Protein 4ZJ9 (pdb70)

Radius of gyration: 15.53 Å; Cα contacts (8 Å, |Δi|>4): 158; chains: 1; bounding box: 28×23×50 Å

Sequence (93 aa):
ATPAYDLQKRDANNYLLTVSVPGWKEEELEIETVGGNLNITGKHTEETVEDQTHWIYRGIRKADFQLSFSLPEHAKVNNAKLEQGLLLVEIYQ

Secondary structure (DSSP, 8-state):
-PPPEEEEEEETTEEEEEEE-TT--GGGEEEEEETTEEEEEE---S-----TTS-S--------EEEEEEPPTT-EEEEEEEETTEEEEEEE-

CATH classification: 2.60.40.790

InterPro domains:
  IPR002068 Alpha crystallin/Hsp20 domain [PF00011] (47-144)
  IPR002068 Alpha crystallin/Hsp20 domain [PS01031] (34-147)
  IPR008978 HSP20-like chaperone [G3DSA:2.60.40.790] (39-146)
  IPR008978 HSP20-like chaperone [SSF49764] (16-144)
  IPR037913 Small heat shock protein IbpA/IbpB, ACD domain [cd06470] (41-131)

Structure (mmCIF, N/CA/C/O backbone):
data_4ZJ9
#
_entry.id   4ZJ9
#
_cell.length_a   53.090
_cell.length_b   53.090
_cell.length_c   81.840
_cell.angle_alpha   90.00
_cell.angle_beta   90.00
_cell.angle_gamma   90.00
#
_symmetry.space_group_name_H-M   'P 41 21 2'
#
loop_
_entity.id
_entity.type
_entity.pdbx_description
1 polymer 'Aggregation suppressing protein'
2 non-polymer (4S)-2-METHYL-2,4-PENTANEDIOL
3 water water
#
loop_
_atom_site.group_PDB
_atom_site.id
_atom_site.type_symbol
_atom_site.label_atom_id
_atom_site.label_alt_id
_atom_site.label_comp_id
_atom_site.label_asym_id
_atom_site.label_entity_id
_atom_site.label_seq_id
_atom_site.pdbx_PDB_ins_code
_atom_site.Cartn_x
_atom_site.Cartn_y
_atom_site.Cartn_z
_atom_site.occupancy
_atom_site.B_iso_or_equiv
_atom_site.auth_seq_id
_atom_site.auth_comp_id
_atom_site.auth_asym_id
_atom_site.auth_atom_id
_atom_site.pdbx_PDB_model_num
ATOM 1 N N . ALA A 1 43 ? -9.444 55.036 86.886 1.00 98.52 40 ALA A N 1
ATOM 2 C CA . ALA A 1 43 ? -8.020 54.714 86.503 1.00 96.90 40 ALA A CA 1
ATOM 3 C C . ALA A 1 43 ? -7.044 55.568 87.320 1.00 82.45 40 ALA A C 1
ATOM 4 O O . ALA A 1 43 ? -6.885 56.778 87.084 1.00 89.60 40 ALA A O 1
ATOM 6 N N . THR A 1 44 ? -6.416 54.928 88.309 1.00 65.70 41 THR A N 1
ATOM 7 C CA . THR A 1 44 ? -5.427 55.594 89.166 1.00 51.99 41 THR A CA 1
ATOM 8 C C . THR A 1 44 ? -4.005 55.239 88.708 1.00 50.02 41 THR A C 1
ATOM 9 O O . THR A 1 44 ? -3.747 54.126 88.210 1.00 43.89 41 THR A O 1
ATOM 13 N N . PRO A 1 45 ? -3.071 56.171 88.866 1.00 49.68 42 PRO A N 1
ATOM 14 C CA . PRO A 1 45 ? -1.745 55.865 88.379 1.00 44.17 42 PRO A CA 1
ATOM 15 C C . PRO A 1 45 ? -1.123 54.698 89.040 1.00 42.85 42 PRO A C 1
ATOM 16 O O . PRO A 1 45 ? -1.231 54.504 90.275 1.00 41.81 42 PRO A O 1
ATOM 20 N N . ALA A 1 46 ? -0.410 53.906 88.247 1.00 37.01 43 ALA A N 1
ATOM 21 C CA . ALA A 1 46 ? 0.407 52.858 88.791 1.00 35.64 43 ALA A CA 1
ATOM 22 C C . ALA A 1 46 ? 1.457 53.452 89.720 1.00 31.47 43 ALA A C 1
ATOM 23 O O . ALA A 1 46 ? 1.909 54.569 89.511 1.00 40.80 43 ALA A O 1
ATOM 25 N N . TYR A 1 47 ? 1.852 52.735 90.730 1.00 34.81 44 TYR A N 1
ATOM 26 C CA . TYR A 1 47 ? 2.932 53.161 91.566 1.00 36.17 44 TYR A CA 1
ATOM 27 C C . TYR A 1 47 ? 3.760 51.960 92.060 1.00 35.74 44 TYR A C 1
ATOM 28 O O . TYR A 1 47 ? 3.345 50.775 92.000 1.00 36.81 44 TYR A O 1
ATOM 37 N N . ASP A 1 48 ? 4.935 52.284 92.562 1.00 32.18 45 ASP A N 1
ATOM 38 C CA . ASP A 1 48 ? 5.806 51.338 93.184 1.00 32.84 45 ASP A CA 1
ATOM 39 C C . ASP A 1 48 ? 6.059 51.913 94.555 1.00 34.61 45 ASP A C 1
ATOM 40 O O . ASP A 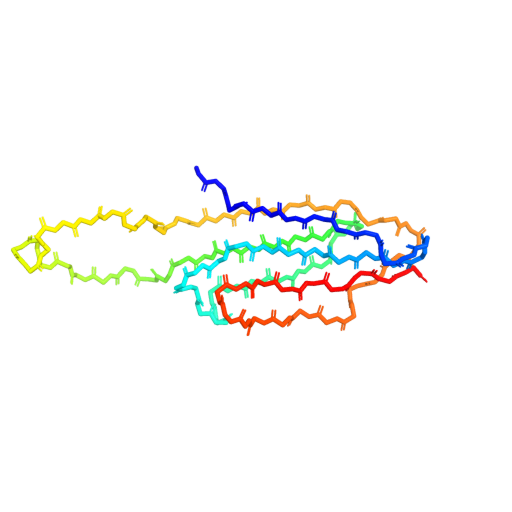1 48 ? 6.093 53.139 94.748 1.00 35.52 45 ASP A O 1
ATOM 45 N N . LEU A 1 49 ? 6.338 51.018 95.500 1.00 36.52 46 LEU A N 1
ATOM 46 C CA . LEU A 1 49 ? 6.744 51.435 96.835 1.00 36.99 46 LEU A CA 1
ATOM 47 C C . LEU A 1 49 ? 7.904 50.612 97.233 1.00 36.32 46 LEU A C 1
ATOM 48 O O . LEU A 1 49 ? 7.836 49.358 97.224 1.00 39.74 46 LEU A O 1
ATOM 53 N N . GLN A 1 50 ? 9.001 51.276 97.511 1.00 34.90 47 GLN A N 1
ATOM 54 C CA . GLN A 1 50 ? 10.166 50.570 97.947 1.00 36.55 47 GLN A CA 1
ATOM 55 C C . GLN A 1 50 ? 10.600 51.001 99.320 1.00 40.16 47 GLN A C 1
ATOM 56 O O . GLN A 1 50 ? 10.295 52.093 99.767 1.00 40.35 47 GLN A O 1
ATOM 62 N N . LYS A 1 51 ? 11.323 50.105 99.979 1.00 41.83 48 LYS A N 1
ATOM 63 C CA . LYS A 1 51 ? 11.928 50.297 101.304 1.00 47.27 48 LYS A CA 1
ATOM 64 C C . LYS A 1 51 ? 13.488 50.323 101.061 1.00 58.71 48 LYS A C 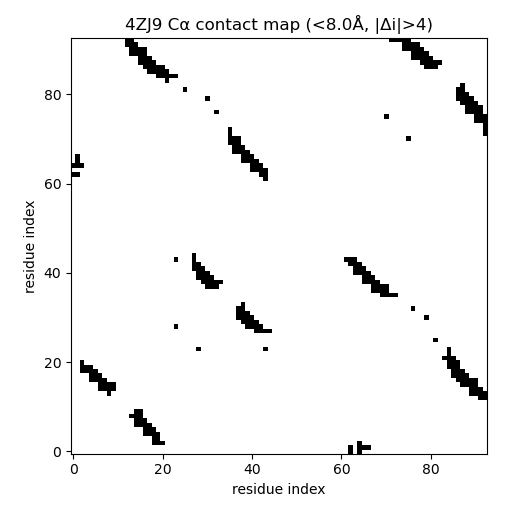1
ATOM 65 O O . LYS A 1 51 ? 14.071 49.283 100.742 1.00 68.67 48 LYS A O 1
ATOM 71 N N . ARG A 1 52 ? 14.129 51.499 101.133 1.00 77.77 49 ARG A N 1
ATOM 72 C CA . ARG A 1 52 ? 15.589 51.610 100.904 1.00 103.66 49 ARG A CA 1
ATOM 73 C C . ARG A 1 52 ? 16.340 51.018 102.092 1.00 97.50 49 ARG A C 1
ATOM 74 O O . ARG A 1 52 ? 17.433 50.488 101.946 1.00 117.85 49 ARG A O 1
ATOM 77 N N . ASP A 1 53 ? 15.730 51.162 103.268 1.00 110.29 50 ASP A N 1
ATOM 78 C CA . ASP A 1 53 ? 16.076 50.439 104.496 1.00 110.33 50 ASP A CA 1
ATOM 79 C C . ASP A 1 53 ? 14.907 50.657 105.472 1.00 103.73 50 ASP A C 1
ATOM 80 O O . ASP A 1 53 ? 13.856 51.120 105.047 1.00 113.49 50 ASP A O 1
ATOM 85 N N . ALA A 1 54 ? 15.057 50.333 106.755 1.00 111.02 51 ALA A N 1
ATOM 86 C CA . ALA A 1 54 ? 13.892 50.280 107.661 1.00 102.69 51 ALA A CA 1
ATOM 87 C C . ALA A 1 54 ? 13.280 51.634 108.018 1.00 93.22 51 ALA A C 1
ATOM 88 O O . ALA A 1 54 ? 12.097 51.707 108.329 1.00 92.78 51 ALA A O 1
ATOM 90 N N . ASN A 1 55 ? 14.086 52.694 107.962 1.00 95.58 52 ASN A N 1
ATOM 91 C CA . ASN A 1 55 ? 13.629 54.064 108.257 1.00 95.16 52 ASN A CA 1
ATOM 92 C C . ASN A 1 55 ? 13.395 54.950 106.992 1.00 99.63 52 ASN A C 1
ATOM 93 O O . ASN A 1 55 ? 13.211 56.162 107.108 1.00 81.51 52 ASN A O 1
ATOM 95 N N . ASN A 1 56 ? 13.405 54.340 105.801 1.00 99.13 53 ASN A N 1
ATOM 96 C CA . ASN A 1 56 ? 13.243 55.050 104.511 1.00 91.57 53 ASN A CA 1
ATOM 97 C C . ASN A 1 56 ? 12.271 54.326 103.542 1.00 75.19 53 ASN A C 1
ATOM 98 O O . ASN A 1 56 ? 12.230 53.104 103.467 1.00 75.30 53 ASN A O 1
ATOM 103 N N . TYR A 1 57 ? 11.506 55.108 102.799 1.00 59.92 54 TYR A N 1
ATOM 104 C CA . TYR A 1 57 ? 10.684 54.576 101.745 1.00 52.19 54 TYR A CA 1
ATOM 105 C C . TYR A 1 57 ? 10.858 55.441 100.488 1.00 45.43 54 TYR A C 1
ATOM 106 O O . TYR A 1 57 ? 11.199 56.573 100.565 1.00 42.10 54 TYR A O 1
ATOM 115 N N . LEU A 1 58 ? 10.646 54.847 99.326 1.00 39.53 55 LEU A N 1
ATOM 116 C CA . LEU A 1 58 ? 10.597 55.568 98.055 1.00 38.21 55 LEU A CA 1
ATOM 117 C C . LEU A 1 58 ? 9.314 55.211 97.374 1.00 33.70 55 LEU A C 1
ATOM 118 O O . LEU A 1 58 ? 9.060 54.055 97.081 1.00 30.86 55 LEU A O 1
ATOM 123 N N . LEU A 1 59 ? 8.498 56.226 97.146 1.00 32.18 56 LEU A N 1
ATOM 124 C CA . LEU A 1 59 ? 7.264 56.073 96.417 1.00 32.52 56 LEU A CA 1
ATOM 125 C C . LEU A 1 59 ? 7.510 56.570 95.006 1.00 29.68 56 LEU A C 1
ATOM 126 O O . LEU A 1 59 ? 8.024 57.687 94.784 1.00 31.00 56 LEU A O 1
ATOM 131 N N . THR A 1 60 ? 7.161 55.748 94.040 1.00 31.97 57 THR A N 1
ATOM 132 C CA . THR A 1 60 ? 7.244 56.157 92.639 1.00 28.01 57 THR A CA 1
ATOM 133 C C . THR A 1 60 ? 5.882 56.094 91.998 1.00 26.50 57 THR A C 1
ATOM 134 O O . THR A 1 60 ? 5.248 55.025 91.943 1.00 32.92 57 THR A O 1
ATOM 138 N N . VAL A 1 61 ? 5.427 57.233 91.475 1.00 26.28 58 VAL A N 1
ATOM 139 C CA . VAL A 1 61 ? 4.145 57.268 90.816 1.00 27.39 58 VAL A CA 1
ATOM 140 C C . VAL A 1 61 ? 4.352 57.522 89.316 1.00 27.78 58 VAL A C 1
ATOM 141 O O . VAL A 1 61 ? 5.090 58.417 88.928 1.00 29.37 58 VAL A O 1
ATOM 145 N N . SER A 1 62 ? 3.673 56.708 88.499 1.00 28.64 59 SER A N 1
ATOM 146 C CA . SER A 1 62 ? 3.741 56.823 87.018 1.00 28.30 59 SER A CA 1
ATOM 147 C C . SER A 1 62 ? 2.802 57.962 86.581 1.00 31.81 59 SER A C 1
ATOM 148 O O . SER A 1 62 ? 1.593 57.841 86.740 1.00 32.66 59 SER A O 1
ATOM 151 N N . VAL A 1 63 ? 3.370 59.073 86.106 1.00 30.70 60 VAL A N 1
ATOM 152 C CA . VAL A 1 63 ? 2.588 60.238 85.770 1.00 32.31 60 VAL A CA 1
ATOM 153 C C . VAL A 1 63 ? 3.083 60.825 84.415 1.00 31.56 60 VAL A C 1
ATOM 154 O O . VAL A 1 63 ? 3.503 61.987 84.348 1.00 32.38 60 VAL A O 1
ATOM 158 N N . PRO A 1 64 ? 2.995 60.023 83.319 1.00 30.37 61 PRO A N 1
ATOM 159 C CA . PRO A 1 64 ? 3.573 60.533 82.059 1.00 29.26 61 PRO A CA 1
ATOM 160 C C . PRO A 1 64 ? 2.695 61.662 81.544 1.00 32.53 61 PRO A C 1
ATOM 161 O O . PRO A 1 64 ? 1.461 61.610 81.719 1.00 30.87 61 PRO A O 1
ATOM 165 N N . GLY A 1 65 ? 3.319 62.690 80.972 1.00 34.91 62 GLY A N 1
ATOM 166 C CA . GLY A 1 65 ? 2.588 63.858 80.501 1.00 37.54 62 GLY A CA 1
ATOM 167 C C . GLY A 1 65 ? 2.100 64.867 81.522 1.00 36.24 62 GLY A C 1
ATOM 168 O O . GLY A 1 65 ? 1.519 65.921 81.177 1.00 37.10 62 GLY A O 1
ATOM 169 N N . TRP A 1 66 ? 2.256 64.540 82.789 1.00 34.46 63 TRP A N 1
ATOM 170 C CA . TRP A 1 66 ? 1.851 65.478 83.869 1.00 36.52 63 TRP A CA 1
ATOM 171 C C . TRP A 1 66 ? 2.908 66.550 84.065 1.00 36.07 63 TRP A C 1
ATOM 172 O O . TRP A 1 66 ? 4.118 66.227 84.017 1.00 35.85 63 TRP A O 1
ATOM 183 N N . LYS A 1 67 ? 2.453 67.802 84.250 1.00 37.92 64 LYS A N 1
ATOM 184 C CA . LYS A 1 67 ? 3.317 68.951 84.539 1.00 39.04 64 LYS A CA 1
ATOM 185 C C . LYS A 1 67 ? 3.395 69.225 86.059 1.00 37.27 64 LYS A C 1
ATOM 186 O O . LYS A 1 67 ? 2.530 68.815 86.833 1.00 40.33 64 LYS A O 1
ATOM 190 N N . GLU A 1 68 ? 4.454 69.919 86.471 1.00 42.00 65 GLU A N 1
ATOM 191 C CA . GLU A 1 68 ? 4.694 70.128 87.898 1.00 47.12 65 GLU A CA 1
ATO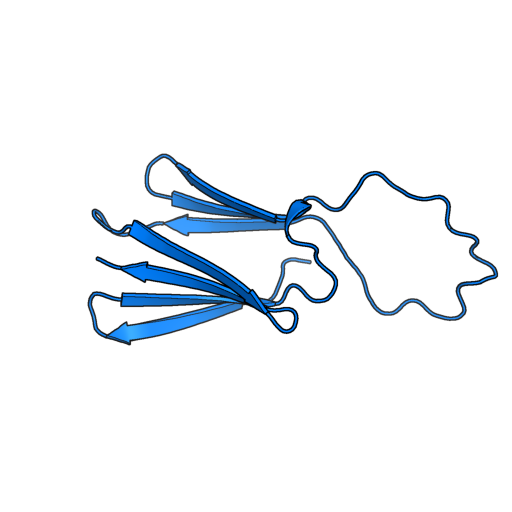M 192 C C . GLU A 1 68 ? 3.545 70.920 88.464 1.00 45.71 65 GLU A C 1
ATOM 193 O O . GLU A 1 68 ? 3.043 70.626 89.536 1.00 46.62 65 GLU A O 1
ATOM 199 N N . GLU A 1 69 ? 3.043 71.865 87.713 1.00 48.83 66 GLU A N 1
ATOM 200 C CA . GLU A 1 69 ? 1.885 72.652 88.225 1.00 54.59 66 GLU A CA 1
ATOM 201 C C . GLU A 1 69 ? 0.567 71.861 88.414 1.00 50.03 66 GLU A C 1
ATOM 202 O O . GLU A 1 69 ? -0.343 72.338 89.065 1.00 49.57 66 GLU A O 1
ATOM 208 N N . GLU A 1 70 ? 0.450 70.674 87.813 1.00 41.67 67 GLU A N 1
ATOM 209 C CA . GLU A 1 70 ? -0.781 69.858 87.947 1.00 39.20 67 GLU A CA 1
ATOM 210 C C . GLU A 1 70 ? -0.716 68.884 89.127 1.00 42.01 67 GLU A C 1
ATOM 211 O O . GLU A 1 70 ? -1.741 68.177 89.436 1.00 41.41 67 GLU A O 1
ATOM 217 N N . LEU A 1 71 ? 0.440 68.863 89.809 1.00 50.22 68 LEU A N 1
ATOM 218 C CA . LEU A 1 71 ? 0.712 67.879 90.841 1.00 44.66 68 LEU A CA 1
ATOM 219 C C . LEU A 1 71 ? 0.905 68.523 92.181 1.00 49.94 68 LEU A C 1
ATOM 220 O O . LEU A 1 71 ? 1.582 69.542 92.277 1.00 49.10 68 LEU A O 1
ATOM 225 N N . GLU A 1 72 ? 0.332 67.924 93.221 1.00 47.64 69 GLU A N 1
ATOM 226 C CA . GLU A 1 72 ? 0.505 68.445 94.561 1.00 49.82 69 GLU A CA 1
ATOM 227 C C . GLU A 1 72 ? 0.692 67.362 95.546 1.00 47.02 69 GLU A C 1
ATOM 228 O O . GLU A 1 72 ? 0.174 66.267 95.374 1.00 41.51 69 GLU A O 1
ATOM 234 N N . ILE A 1 73 ? 1.595 67.610 96.488 1.00 45.24 70 ILE A N 1
ATOM 235 C CA . ILE A 1 73 ? 1.854 66.687 97.542 1.00 46.63 70 ILE A CA 1
ATOM 236 C C . ILE A 1 73 ? 1.672 67.489 98.791 1.00 51.49 70 ILE A C 1
ATOM 237 O O . ILE A 1 73 ? 2.051 68.671 98.833 1.00 58.01 70 ILE A O 1
ATOM 242 N N . GLU A 1 74 ? 1.011 66.882 99.773 1.00 48.25 71 GLU A N 1
ATOM 243 C CA . GLU A 1 74 ? 0.810 67.557 101.047 1.00 56.64 71 GLU A CA 1
ATOM 244 C C . GLU A 1 74 ? 0.677 66.468 102.091 1.00 56.35 71 GLU A C 1
ATOM 245 O O . GLU A 1 74 ? 0.207 65.351 101.802 1.00 55.85 71 GLU A O 1
ATOM 251 N N . THR A 1 75 ? 1.160 66.788 103.284 1.00 53.40 72 THR A N 1
ATOM 252 C CA . THR A 1 75 ? 1.065 65.908 104.453 1.00 53.46 72 THR A CA 1
ATOM 253 C C . THR A 1 75 ? -0.046 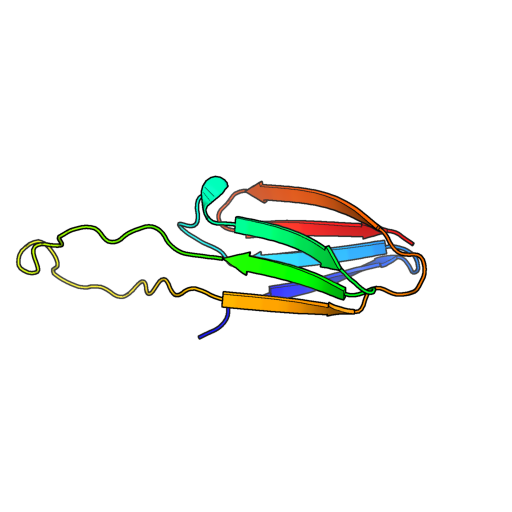66.539 105.326 1.00 57.44 72 THR A C 1
ATOM 254 O O . THR A 1 75 ? 0.018 67.696 105.665 1.00 62.94 72 THR A O 1
ATOM 258 N N . VAL A 1 76 ? -1.092 65.788 105.608 1.00 58.15 73 VAL A N 1
ATOM 259 C CA . VAL A 1 76 ? -2.230 66.268 106.346 1.00 66.22 73 VAL A CA 1
ATOM 260 C C . VAL A 1 76 ? -2.747 65.177 107.294 1.00 68.67 73 VAL A C 1
ATOM 261 O O . VAL A 1 76 ? -3.131 64.094 106.860 1.00 71.98 73 VAL A O 1
ATOM 265 N N . GLY A 1 77 ? -2.769 65.472 108.596 1.00 78.95 74 GLY A N 1
ATOM 266 C CA . GLY A 1 77 ? -3.312 64.540 109.595 1.00 77.70 74 GLY A CA 1
ATOM 267 C C . GLY A 1 77 ? -2.624 63.187 109.536 1.00 73.44 74 GLY A C 1
ATOM 268 O O . GLY A 1 77 ? -3.260 62.119 109.688 1.00 74.60 74 GLY A O 1
ATOM 269 N N . GLY A 1 78 ? -1.315 63.230 109.297 1.00 62.98 75 GLY A N 1
ATOM 270 C CA . GLY A 1 78 ? -0.533 61.999 109.228 1.00 64.90 75 GLY A CA 1
ATOM 271 C C . GLY A 1 78 ? -0.598 61.220 107.914 1.00 55.14 75 GLY A C 1
ATOM 272 O O . GLY A 1 78 ? 0.045 60.187 107.797 1.00 59.48 75 GLY A O 1
ATOM 273 N N . ASN A 1 79 ? -1.408 61.670 106.955 1.00 53.89 76 ASN A N 1
ATOM 274 C CA . ASN A 1 79 ? -1.402 61.058 105.614 1.00 55.20 76 ASN A CA 1
ATOM 275 C C . ASN A 1 79 ? -0.731 61.968 104.550 1.00 48.19 76 ASN A C 1
ATOM 276 O O . ASN A 1 79 ? -0.839 63.177 104.580 1.00 46.74 76 ASN A O 1
ATOM 281 N N . LEU A 1 80 ? -0.019 61.310 103.638 1.00 46.79 77 LEU A N 1
ATOM 282 C CA . LEU A 1 80 ? 0.613 61.908 102.454 1.00 44.00 77 LEU A CA 1
ATOM 283 C C . LEU A 1 80 ? -0.382 61.775 101.346 1.00 44.76 77 LEU A C 1
ATOM 284 O O . LEU A 1 80 ? -0.796 60.643 101.025 1.00 46.22 77 LEU A O 1
ATOM 289 N N . ASN A 1 81 ? -0.732 62.918 100.749 1.00 41.64 78 ASN A N 1
ATOM 290 C CA . ASN A 1 81 ? -1.721 62.985 99.704 1.00 44.90 78 ASN A CA 1
ATOM 291 C C . ASN A 1 81 ? -1.035 63.518 98.471 1.00 43.05 78 ASN A C 1
ATOM 292 O O . ASN A 1 81 ? -0.339 64.547 98.531 1.00 41.25 78 ASN A O 1
ATOM 297 N N . ILE A 1 82 ? -1.164 62.773 97.397 1.00 42.32 79 ILE A N 1
ATOM 298 C CA . ILE A 1 82 ? -0.628 63.161 96.110 1.00 44.14 79 ILE A CA 1
ATOM 299 C C . ILE A 1 82 ? -1.814 63.364 95.183 1.00 44.03 79 ILE A C 1
ATOM 300 O O . ILE A 1 82 ? -2.537 62.424 94.888 1.00 44.73 79 ILE A O 1
ATOM 305 N N . THR A 1 83 ? -1.986 64.579 94.685 1.00 44.41 80 THR A N 1
ATOM 306 C CA . THR A 1 83 ? -3.155 64.925 93.880 1.00 48.56 80 THR A CA 1
ATOM 307 C C . THR A 1 83 ? -2.744 65.430 92.529 1.00 47.20 80 THR A C 1
ATOM 308 O O . THR A 1 83 ? -1.935 66.329 92.416 1.00 47.19 80 THR A O 1
ATOM 312 N N . GLY A 1 84 ? -3.334 64.877 91.502 1.00 46.85 81 GLY A N 1
ATOM 313 C CA . GLY A 1 84 ? -3.143 65.350 90.164 1.00 43.65 81 GLY A CA 1
ATOM 314 C C . GLY A 1 84 ? -4.443 65.930 89.703 1.00 50.18 81 GLY A C 1
ATOM 315 O O . GLY A 1 84 ? -5.491 65.238 89.684 1.00 50.67 81 GLY A O 1
ATOM 316 N N . LYS A 1 85 ? -4.384 67.205 89.329 1.00 46.19 82 LYS A N 1
ATOM 317 C CA . LYS A 1 85 ? -5.563 67.885 88.837 1.00 54.86 82 LYS A CA 1
ATOM 318 C C . LYS A 1 85 ? -5.207 68.496 87.512 1.00 57.37 82 LYS A C 1
ATOM 319 O O . LYS A 1 85 ? -4.480 69.494 87.432 1.00 51.18 82 LYS A O 1
ATOM 325 N N . HIS A 1 86 ? -5.726 67.816 86.494 1.00 68.23 83 HIS A N 1
ATOM 326 C CA . HIS A 1 86 ? -5.359 68.052 85.131 1.00 85.82 83 HIS A CA 1
ATOM 327 C C . HIS A 1 86 ? -6.131 69.248 84.618 1.00 93.09 83 HIS A C 1
ATOM 328 O O . HIS A 1 86 ? -7.349 69.441 84.825 1.00 88.49 83 HIS A O 1
ATOM 335 N N . THR A 1 87 ? -5.339 70.028 83.918 1.00 104.84 84 THR A N 1
ATOM 336 C CA . THR A 1 87 ? -5.577 71.412 83.650 1.00 124.67 84 THR A CA 1
ATOM 337 C C . THR A 1 87 ? -6.935 71.727 83.030 1.00 130.82 84 THR A C 1
ATOM 338 O O . THR A 1 87 ? -7.579 70.887 82.360 1.00 129.01 84 THR A O 1
ATOM 342 N N . GLU A 1 88 ? -7.338 72.970 83.306 1.00 127.20 85 GLU A N 1
ATOM 343 C CA . GLU A 1 88 ? -8.421 73.657 82.625 1.00 128.18 85 GLU A CA 1
ATOM 344 C C . GLU A 1 88 ? -8.472 73.247 81.175 1.00 114.08 85 GLU A C 1
ATOM 345 O O . GLU A 1 88 ? -7.493 73.375 80.452 1.00 94.23 85 GLU A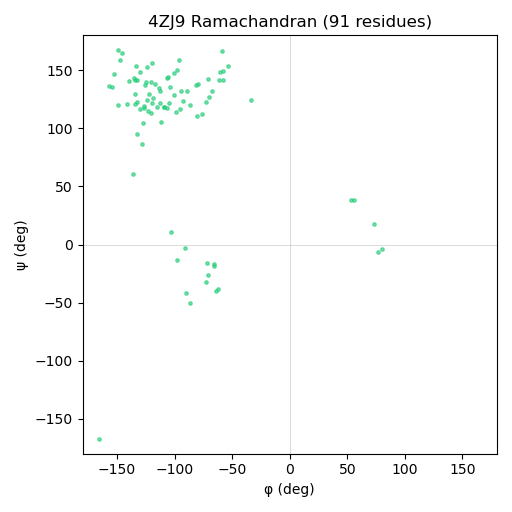 O 1
ATOM 347 N N . GLU A 1 89 ? -9.632 72.760 80.761 1.00 115.84 86 GLU A N 1
ATOM 348 C CA . GLU A 1 89 ? -9.744 72.130 79.472 1.00 106.64 86 GLU A CA 1
ATOM 349 C C . GLU A 1 89 ? -9.342 73.071 78.328 1.00 91.68 86 GLU A C 1
ATOM 350 O O . GLU A 1 89 ? -9.168 74.301 78.448 1.00 74.53 86 GLU A O 1
ATOM 356 N N . THR A 1 90 ? -9.185 72.402 77.213 1.00 85.28 87 THR A N 1
ATOM 357 C CA . THR A 1 90 ? -8.676 72.937 76.015 1.00 83.67 87 THR A CA 1
ATOM 358 C C . THR A 1 90 ? -9.694 72.431 74.938 1.00 78.62 87 THR A C 1
ATOM 359 O O . THR A 1 90 ? -10.201 71.303 75.030 1.00 75.03 87 THR A O 1
ATOM 363 N N . VAL A 1 91 ? -10.026 73.263 73.956 1.00 63.25 88 VAL A N 1
ATOM 364 C CA . VAL A 1 91 ? -10.820 72.799 72.804 1.00 53.24 88 VAL A CA 1
ATOM 365 C C . VAL A 1 91 ? -10.002 71.866 71.921 1.00 51.29 88 VAL A C 1
ATOM 366 O O . VAL A 1 91 ? -8.930 72.255 71.477 1.00 59.36 88 VAL A O 1
ATOM 370 N N . GLU A 1 92 ? -10.523 70.675 71.639 1.00 65.38 89 GLU A N 1
ATOM 371 C CA . GLU A 1 92 ? -9.785 69.675 70.913 1.00 60.43 89 GLU A CA 1
ATOM 372 C C . GLU A 1 92 ? -10.508 69.226 69.669 1.00 59.03 89 GLU A C 1
ATOM 373 O O . GLU A 1 92 ? -11.611 68.651 69.723 1.00 52.61 89 GLU A O 1
ATOM 379 N N . ASP A 1 93 ? -9.890 69.519 68.528 1.00 50.75 90 ASP A N 1
ATOM 380 C CA . ASP A 1 93 ? -10.474 69.275 67.273 1.00 48.89 90 ASP A CA 1
ATOM 381 C C . ASP A 1 93 ? -10.364 67.803 67.015 1.00 52.15 90 ASP A C 1
ATOM 382 O O . ASP A 1 93 ? -9.295 67.297 66.800 1.00 52.19 90 ASP A O 1
ATOM 387 N N . GLN A 1 94 ? -11.481 67.113 67.001 1.00 57.22 91 GLN A N 1
ATOM 388 C CA . GLN A 1 94 ? -11.478 65.649 66.974 1.00 67.51 91 GLN A CA 1
ATOM 389 C C . GLN A 1 94 ? -11.037 65.100 65.611 1.00 66.66 91 GLN A C 1
ATOM 390 O O . GLN A 1 94 ? -10.697 63.918 65.508 1.00 72.47 91 GLN A O 1
ATOM 396 N N . THR A 1 95 ? -11.044 65.950 64.583 1.00 63.91 92 THR A N 1
ATOM 397 C CA . THR A 1 95 ? -10.452 65.603 63.311 1.00 64.81 92 THR A CA 1
ATOM 398 C C . THR A 1 95 ? -8.913 65.382 63.379 1.00 70.51 92 THR A C 1
ATOM 399 O O . THR A 1 95 ? -8.397 64.438 62.736 1.00 74.43 92 THR A O 1
ATOM 403 N N . HIS A 1 96 ? -8.215 66.241 64.158 1.00 66.96 93 HIS A N 1
ATOM 404 C CA . HIS A 1 96 ? -6.763 66.145 64.415 1.00 61.93 93 HIS A CA 1
ATOM 405 C C . HIS A 1 96 ? -6.396 64.912 65.193 1.00 66.01 93 HIS A C 1
ATOM 406 O O . HIS A 1 96 ? -5.244 64.552 65.276 1.00 78.05 93 HIS A O 1
ATOM 413 N N . TRP A 1 97 ? -7.365 64.312 65.853 1.00 62.83 94 TRP A N 1
ATOM 414 C CA . TRP A 1 97 ? -7.126 63.123 66.628 1.00 59.96 94 TRP A CA 1
ATOM 415 C C . TRP A 1 97 ? -7.473 62.000 65.722 1.00 62.93 94 TRP A C 1
ATOM 416 O O . TRP A 1 97 ? -8.595 61.905 65.234 1.00 68.48 94 TRP A O 1
ATOM 427 N N . ILE A 1 98 ? -6.461 61.207 65.430 1.00 50.31 95 ILE A N 1
ATOM 428 C CA . ILE A 1 98 ? -6.616 59.995 64.667 1.00 49.07 95 ILE A CA 1
ATOM 429 C C . ILE A 1 98 ? -6.885 58.838 65.629 1.00 52.29 95 ILE A C 1
ATOM 430 O O . ILE A 1 98 ? -7.786 57.962 65.398 1.00 53.62 95 ILE A O 1
ATOM 435 N N . TYR A 1 99 ? -6.137 58.845 66.732 1.00 45.91 96 TYR A N 1
ATOM 436 C CA . TYR A 1 99 ? -6.221 57.787 67.720 1.00 45.49 96 TYR A CA 1
ATOM 437 C C . TYR A 1 99 ? -5.737 58.333 69.038 1.00 43.30 96 TYR A C 1
ATOM 438 O O . TYR A 1 99 ? -4.743 5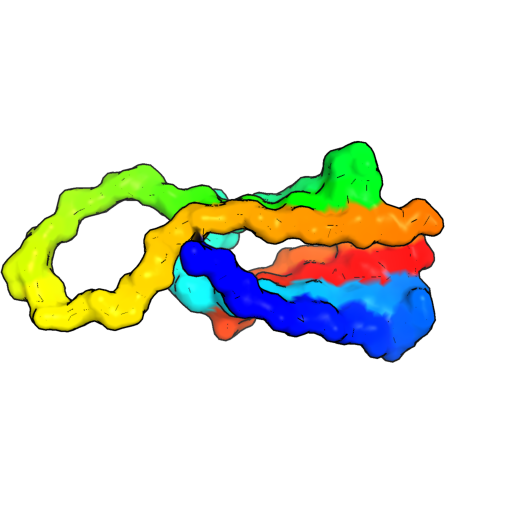9.063 69.090 1.00 39.09 96 TYR A O 1
ATOM 447 N N . ARG A 1 100 ? -6.460 58.013 70.106 1.00 43.21 97 ARG A N 1
ATOM 448 C CA . ARG A 1 100 ? -6.084 58.553 71.422 1.00 43.34 97 ARG A CA 1
ATOM 449 C C . ARG A 1 100 ? -6.093 57.449 72.408 1.00 47.19 97 ARG A C 1
ATOM 450 O O . ARG A 1 100 ? -7.142 57.046 72.936 1.00 48.19 97 ARG A O 1
ATOM 458 N N . GLY A 1 101 ? -4.903 56.898 72.597 1.00 41.89 98 GLY A N 1
ATOM 459 C CA . GLY A 1 101 ? -4.726 55.787 73.452 1.00 40.08 98 GLY A CA 1
ATOM 460 C C . GLY A 1 101 ? -4.254 56.220 74.798 1.00 40.56 98 GLY A C 1
ATOM 461 O O . GLY A 1 101 ? -4.269 55.437 75.700 1.00 44.93 98 GLY A O 1
ATOM 462 N N . ILE A 1 102 ? -3.811 57.462 74.929 1.00 43.62 99 ILE A N 1
ATOM 463 C CA . ILE A 1 102 ? -3.245 57.936 76.188 1.00 43.23 99 ILE A CA 1
ATOM 464 C C . ILE A 1 102 ? -4.326 58.722 76.936 1.00 47.64 99 ILE A C 1
ATOM 465 O O . ILE A 1 102 ? -4.776 59.784 76.477 1.00 47.93 99 ILE A O 1
ATOM 470 N N . ARG A 1 103 ? -4.739 58.181 78.062 1.00 53.53 100 ARG A N 1
ATOM 471 C CA . ARG A 1 103 ? -5.810 58.777 78.874 1.00 64.07 100 ARG A CA 1
ATOM 472 C C . ARG A 1 103 ? -5.150 59.459 80.084 1.00 56.05 100 ARG A C 1
ATOM 473 O O . ARG A 1 103 ? -4.204 58.926 80.656 1.00 52.66 100 ARG A O 1
ATOM 477 N N . LYS A 1 104 ? -5.596 60.671 80.400 1.00 53.95 101 LYS A N 1
ATOM 478 C CA . LYS A 1 104 ? -5.057 61.440 81.511 1.00 60.64 101 LYS A CA 1
ATOM 479 C C . LYS A 1 104 ? -6.286 61.913 82.347 1.00 59.64 101 LYS A C 1
ATOM 480 O O . LYS A 1 104 ? -7.185 62.597 81.852 1.00 60.42 101 LYS A O 1
ATOM 486 N N . ALA A 1 105 ? -6.337 61.443 83.579 1.00 54.61 102 ALA A N 1
ATOM 487 C CA . ALA A 1 105 ? -7.446 61.662 84.472 1.00 53.88 102 ALA A CA 1
ATOM 488 C C . ALA A 1 105 ? -6.917 62.061 85.832 1.00 52.97 102 ALA A C 1
ATOM 489 O O . ALA A 1 105 ? -5.897 61.534 86.277 1.00 51.94 102 ALA A O 1
ATOM 491 N N . ASP A 1 106 ? -7.616 62.990 86.473 1.00 53.37 103 ASP A N 1
ATOM 492 C CA . ASP A 1 106 ? -7.266 63.464 87.804 1.00 57.63 103 ASP A CA 1
ATOM 493 C C . ASP A 1 106 ? -7.259 62.287 88.770 1.00 59.48 103 ASP A C 1
ATOM 494 O O . ASP A 1 106 ? -8.010 61.310 88.600 1.00 53.06 103 ASP A O 1
ATOM 499 N N . PHE A 1 107 ? -6.405 62.356 89.788 1.00 54.20 104 PHE A N 1
ATOM 500 C CA . PHE A 1 107 ? -6.291 61.261 90.737 1.00 48.83 104 PHE A CA 1
ATOM 501 C C . PHE A 1 107 ? -5.916 61.770 92.115 1.00 50.33 104 PHE A C 1
ATOM 502 O O . PHE A 1 107 ? -5.544 62.929 92.278 1.00 44.84 104 PHE A O 1
ATOM 510 N N . GLN A 1 108 ? -6.041 60.901 93.099 1.00 50.56 105 GLN A N 1
ATOM 511 C CA . GLN A 1 108 ? -5.572 61.166 94.415 1.00 57.29 105 GLN A CA 1
ATOM 512 C C . GLN A 1 108 ? -5.169 59.854 95.050 1.00 55.82 105 GLN A C 1
ATOM 513 O O . GLN A 1 108 ? -5.971 58.905 95.175 1.00 58.33 105 GLN A O 1
ATOM 519 N N . LEU A 1 109 ? -3.888 59.813 95.408 1.00 45.11 106 LEU A N 1
ATOM 520 C CA . LEU A 1 109 ? -3.302 58.720 96.108 1.00 48.21 106 LEU A CA 1
ATOM 521 C C . LEU A 1 109 ? -3.086 59.187 97.543 1.00 46.72 106 LEU A C 1
ATOM 522 O O . LEU A 1 109 ? -2.819 60.327 97.757 1.00 46.43 106 LEU A O 1
ATOM 527 N N . SER A 1 110 ? -3.256 58.289 98.510 1.00 49.08 107 SER A N 1
ATOM 528 C CA . SER A 1 110 ? -3.124 58.599 99.958 1.00 47.80 107 SER A CA 1
ATOM 529 C C . SER A 1 110 ? -2.309 57.542 100.623 1.00 45.68 107 SER A C 1
ATOM 530 O O . SER A 1 110 ? -2.514 56.333 100.381 1.00 48.70 107 SER A O 1
ATOM 533 N N . PHE A 1 111 ? -1.306 57.950 101.370 1.00 45.18 108 PHE A N 1
ATOM 534 C CA . PHE A 1 111 ? -0.453 56.971 102.098 1.00 46.97 108 PHE A CA 1
ATOM 535 C C . PHE A 1 111 ? -0.265 57.412 103.507 1.00 50.22 108 PHE A C 1
ATOM 536 O O . PHE A 1 111 ? 0.193 58.529 103.757 1.00 49.91 108 PHE A O 1
ATOM 544 N N . SER A 1 112 ? -0.641 56.555 104.454 1.00 47.97 109 SER A N 1
ATOM 545 C CA . SER A 1 112 ? -0.442 56.869 105.884 1.00 48.55 109 SER A CA 1
ATOM 546 C C . SER A 1 112 ? 1.069 56.879 106.140 1.00 49.79 109 SER A C 1
ATOM 547 O O . SER A 1 112 ? 1.803 56.023 105.644 1.00 52.59 109 SER A O 1
ATOM 550 N N . LEU A 1 113 ? 1.540 57.911 106.814 1.00 45.92 110 LEU A N 1
ATOM 551 C CA . LEU A 1 113 ? 2.923 57.993 107.197 1.00 45.92 110 LEU A CA 1
ATOM 552 C C . LEU A 1 113 ? 3.095 57.441 108.635 1.00 53.99 110 LEU A C 1
ATOM 553 O O . LEU A 1 113 ? 2.392 57.816 109.560 1.00 55.94 110 LEU A O 1
ATOM 558 N N . PRO A 1 114 ? 4.070 56.570 108.821 1.00 58.03 111 PRO A N 1
ATOM 559 C CA . PRO A 1 114 ? 4.350 56.282 110.209 1.00 68.98 111 PRO A CA 1
ATOM 560 C C . PRO A 1 114 ? 4.726 57.556 111.022 1.00 69.18 111 PRO A C 1
ATOM 561 O O . PRO A 1 114 ? 5.345 58.467 110.498 1.00 57.28 111 PRO A O 1
ATOM 565 N N . GLU A 1 115 ? 4.275 57.661 112.266 1.00 81.64 112 GLU A N 1
ATOM 566 C CA . GLU A 1 115 ? 4.720 58.754 113.139 1.00 91.80 112 GLU A CA 1
ATOM 567 C C . GLU A 1 115 ? 6.135 58.292 113.434 1.00 91.25 112 GLU A C 1
ATOM 568 O O . GLU A 1 115 ? 6.295 57.174 113.943 1.00 104.74 112 GLU A O 1
ATOM 570 N N . HIS A 1 116 ? 7.171 59.084 113.144 1.00 101.76 113 HIS A N 1
ATOM 571 C CA . HIS A 1 116 ? 7.110 60.488 112.759 1.00 94.47 113 HIS A CA 1
ATOM 572 C C . HIS A 1 116 ? 7.931 60.576 111.470 1.00 78.97 113 HIS A C 1
ATOM 573 O O . HIS A 1 116 ? 9.143 60.837 111.467 1.00 70.76 113 HIS A O 1
ATOM 580 N N . ALA A 1 117 ? 7.248 60.311 110.367 1.00 73.16 114 ALA A N 1
ATOM 581 C CA . ALA A 1 117 ? 7.876 60.300 109.047 1.00 68.54 114 ALA A CA 1
ATOM 582 C C . ALA A 1 117 ? 7.651 61.613 108.317 1.00 56.83 114 ALA A C 1
ATOM 583 O O . ALA A 1 117 ? 6.644 62.302 108.524 1.00 66.02 114 ALA A O 1
ATOM 585 N N . LYS A 1 118 ? 8.611 61.967 107.463 1.00 52.54 115 LYS A N 1
ATOM 586 C CA . LYS A 1 118 ? 8.569 63.225 106.698 1.00 51.27 115 LYS A CA 1
ATOM 587 C C . LYS A 1 118 ? 8.833 62.913 105.236 1.00 44.81 115 LYS A C 1
ATOM 588 O O . LYS A 1 118 ? 9.626 62.012 104.917 1.00 40.43 115 LYS A O 1
ATOM 590 N N . VAL A 1 119 ? 8.219 63.713 104.368 1.00 41.45 116 VAL A N 1
ATOM 591 C CA . VAL A 1 119 ? 8.566 63.694 102.930 1.00 48.87 116 VAL A CA 1
ATOM 592 C C . VAL A 1 119 ? 9.735 64.649 102.723 1.00 52.23 116 VAL A C 1
ATOM 593 O O . VAL A 1 119 ? 9.602 65.819 103.013 1.00 50.81 116 VAL A O 1
ATOM 597 N N . ASN A 1 120 ? 10.866 64.128 102.220 1.00 61.12 117 ASN A N 1
ATOM 598 C CA . ASN A 1 120 ? 12.121 64.905 102.079 1.00 69.47 117 ASN A CA 1
ATOM 599 C C . ASN A 1 120 ? 12.173 65.656 100.764 1.00 73.97 117 ASN A C 1
ATOM 600 O O . ASN A 1 120 ? 12.419 66.862 100.756 1.00 90.06 117 ASN A O 1
ATOM 603 N N . ASN A 1 121 ? 11.912 64.958 99.664 1.00 70.30 118 ASN A N 1
ATOM 604 C CA . ASN A 1 121 ? 11.697 65.623 98.365 1.00 73.56 118 ASN A CA 1
ATOM 605 C C . ASN A 1 121 ? 10.710 64.867 97.509 1.00 64.57 118 ASN A C 1
ATOM 606 O O . ASN A 1 121 ? 10.442 63.630 97.749 1.00 54.61 118 ASN A O 1
ATOM 611 N N . ALA A 1 122 ? 10.139 65.611 96.553 1.00 54.28 119 ALA A N 1
ATOM 612 C CA . ALA A 1 122 ? 9.370 65.004 95.448 1.00 47.77 119 ALA A CA 1
ATOM 613 C C . ALA A 1 122 ? 9.931 65.519 94.126 1.00 45.22 119 ALA A C 1
ATOM 614 O O . ALA A 1 122 ? 9.962 66.695 93.879 1.00 48.77 119 ALA A O 1
ATOM 616 N N . LYS A 1 123 ? 10.455 64.615 93.308 1.00 40.72 120 LYS A N 1
ATOM 617 C CA . LYS A 1 123 ? 11.109 64.972 92.041 1.00 38.75 120 LYS A CA 1
ATOM 618 C C . LYS A 1 123 ? 10.251 64.410 90.941 1.00 33.66 120 LYS A C 1
ATOM 619 O O . LYS A 1 123 ? 9.857 63.265 90.979 1.00 38.78 120 LYS A O 1
ATOM 625 N N . LEU A 1 124 ? 9.995 65.199 89.930 1.00 34.55 121 LEU A N 1
ATOM 626 C CA . LEU A 1 124 ? 9.293 64.740 88.755 1.00 34.12 121 LEU A CA 1
ATOM 627 C C . LEU A 1 124 ? 10.342 64.632 87.646 1.00 36.30 121 LEU A C 1
ATOM 628 O O . LEU A 1 124 ? 10.983 65.651 87.262 1.00 38.10 121 LEU A O 1
ATOM 633 N N . GLU A 1 125 ? 10.545 63.413 87.140 1.00 38.05 122 GLU A N 1
A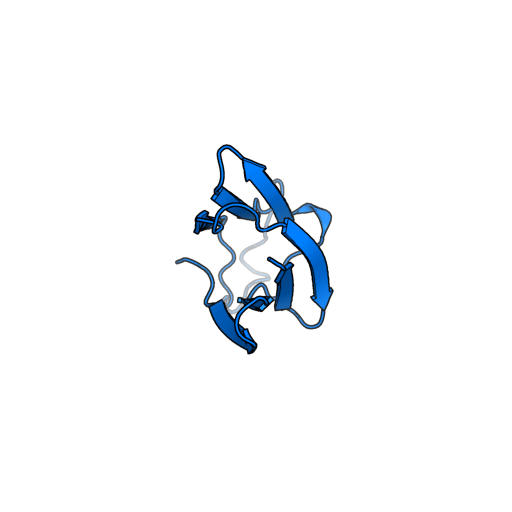TOM 634 C CA . GLU A 1 125 ? 11.518 63.173 86.097 1.00 40.41 122 GLU A CA 1
ATOM 635 C C . GLU A 1 125 ? 11.154 61.965 85.303 1.00 36.36 122 GLU A C 1
ATOM 636 O O . GLU A 1 125 ? 10.715 60.968 85.853 1.00 32.17 122 GLU A O 1
ATOM 642 N N . GLN A 1 126 ? 11.251 62.057 84.002 1.00 32.12 123 GLN A N 1
ATOM 643 C CA . GLN A 1 126 ? 10.882 60.945 83.108 1.00 34.51 123 GLN A CA 1
ATOM 644 C C . GLN A 1 126 ? 9.560 60.357 83.246 1.00 31.28 123 GLN A C 1
ATOM 645 O O . GLN A 1 126 ? 9.388 59.163 83.038 1.00 32.63 123 GLN A O 1
ATOM 651 N N . GLY A 1 127 ? 8.572 61.202 83.494 1.00 27.45 124 GLY A N 1
ATOM 652 C CA . GLY A 1 127 ? 7.180 60.778 83.628 1.00 30.65 124 GLY A CA 1
ATOM 653 C C . GLY A 1 127 ? 6.897 60.040 84.924 1.00 28.74 124 GLY A C 1
ATOM 654 O O . GLY A 1 127 ? 5.857 59.407 85.067 1.00 28.36 124 GLY A O 1
ATOM 655 N N . LEU A 1 128 ? 7.804 60.185 85.891 1.00 28.72 125 LEU A N 1
ATOM 656 C CA . LEU A 1 128 ? 7.726 59.541 87.158 1.00 30.46 125 LEU A CA 1
ATOM 657 C C . LEU A 1 128 ? 7.789 60.578 88.280 1.00 30.16 125 LEU A C 1
ATOM 658 O O . LEU A 1 128 ? 8.514 61.559 88.180 1.00 32.78 125 LEU A O 1
ATOM 663 N N . LEU A 1 129 ? 6.967 60.358 89.330 1.00 31.23 126 LEU A N 1
ATOM 664 C CA . LEU A 1 129 ? 7.035 61.243 90.481 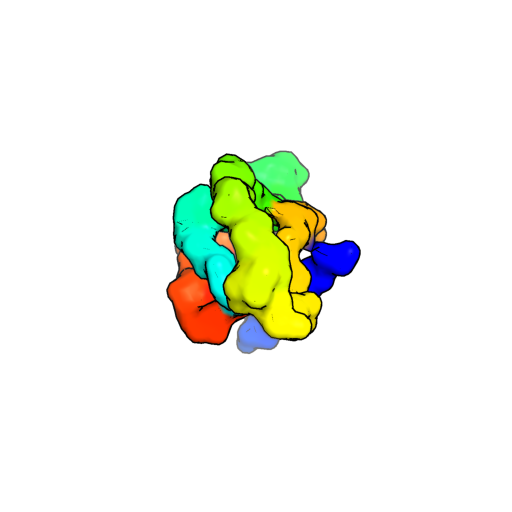1.00 30.19 126 LEU A CA 1
ATOM 665 C C . LEU A 1 129 ? 7.659 60.408 91.574 1.00 31.72 126 LEU A C 1
ATOM 666 O O . LEU A 1 129 ? 7.093 59.364 91.942 1.00 31.09 126 LEU A O 1
ATOM 671 N N . LEU A 1 130 ? 8.806 60.829 92.061 1.00 31.86 127 LEU A N 1
ATOM 672 C CA . LEU A 1 130 ? 9.559 60.142 93.056 1.00 34.25 127 LEU A CA 1
ATOM 673 C C . LEU A 1 130 ? 9.512 60.899 94.371 1.00 34.61 127 LEU A C 1
ATOM 674 O O . LEU A 1 130 ? 10.008 62.025 94.469 1.00 34.13 127 LEU A O 1
ATOM 679 N N . VAL A 1 131 ? 8.969 60.252 95.390 1.00 32.59 128 VAL A N 1
ATOM 680 C CA . VAL A 1 131 ? 8.789 60.833 96.709 1.00 33.93 128 VAL A CA 1
ATOM 681 C C . VAL A 1 131 ? 9.534 60.023 97.770 1.00 34.66 128 VAL A C 1
ATOM 682 O O . VAL A 1 131 ? 9.195 58.862 98.048 1.00 34.01 128 VAL A O 1
ATOM 686 N N . GLU A 1 132 ? 10.559 60.619 98.367 1.00 36.04 129 GLU A N 1
ATOM 687 C CA . GLU A 1 132 ? 11.296 59.977 99.455 1.00 42.22 129 GLU A CA 1
ATOM 688 C C . GLU A 1 132 ? 10.641 60.320 100.760 1.00 40.67 129 GLU A C 1
ATOM 689 O O . GLU A 1 132 ? 10.346 61.469 101.029 1.00 45.59 129 GLU A O 1
ATOM 695 N N . ILE A 1 133 ? 10.439 59.289 101.548 1.00 39.13 130 ILE A N 1
ATOM 696 C CA . ILE A 1 133 ? 9.774 59.389 102.815 1.00 39.69 130 ILE A CA 1
ATOM 697 C C . ILE A 1 133 ? 10.771 58.816 103.842 1.00 41.35 130 ILE A C 1
ATOM 698 O O . ILE A 1 133 ? 11.244 57.692 103.711 1.00 42.41 130 ILE A O 1
ATOM 703 N N . TYR A 1 134 ? 11.078 59.632 104.843 1.00 45.62 131 TYR A N 1
ATOM 704 C CA . TYR A 1 134 ? 12.156 59.350 105.820 1.00 50.20 131 TYR A CA 1
ATOM 705 C C . TYR A 1 134 ? 11.553 59.288 107.237 1.00 51.99 131 TYR A C 1
ATOM 706 O O . TYR A 1 134 ? 10.674 60.100 107.543 1.00 46.02 131 TYR A O 1
ATOM 709 N N . GLN A 1 135 ? 12.006 58.345 108.077 1.00 63.49 132 GLN A N 1
ATOM 710 C CA . GLN A 1 135 ? 11.564 58.248 109.504 1.00 74.83 132 GLN A CA 1
ATOM 711 C C . GLN A 1 135 ? 12.224 59.260 110.467 1.00 67.29 132 GLN A C 1
ATOM 712 O O . GLN A 1 135 ? 13.411 59.211 110.713 1.00 72.30 132 GLN A O 1
#

B-factor: mean 58.78, std 23.25, range [26.28, 163.32]

Solvent-accessible surface area: 6729 Å² total; per-residue (Å²): 134,101,24,73,109,86,99,97,149,92,77,90,44,47,65,32,0,16,0,42,0,83,65,25,80,140,123,12,18,122,60,93,72,85,82,45,58,0,20,0,22,0,146,62,80,89,136,85,155,55,73,125,104,142,98,173,176,118,46,144,146,76,51,70,13,109,17,68,34,95,23,57,89,165,20,55,38,78,49,40,121,62,128,166,23,67,8,54,0,71,8,33,99

Organism: Salmonella typhimurium (strain LT2 / SGSC1412 / ATCC 700720) (NCBI:txid99287)

Nearest PDB structures (foldseek):
  4zja-assembly1_A  TM=9.680E-01  e=1.050E-13  Salmonella enterica subsp. enterica serovar Typhimurium
  4zjd-assembly1_A  TM=8.488E-01  e=2.480E-13  Salmonella enterica subsp. enterica serovar Typhimurium
  7ck4-assembly1_F  TM=9.057E-01  e=1.039E-06  Synechococcus phage S-ShM2
  7ck4-assembly1_A  TM=8.875E-01  e=2.326E-06  Synechococcus phage S-ShM2
  5j7n-assembly1_A  TM=8.449E-01  e=6.113E-06  Xylella fastidiosa 9a5c

Foldseek 3Di:
DAWDWDWAPPDDFKIKIKTQAAPADPVQWDWDQDPQKIKIKGHDDDDDDDDCVVDPDDPDDHDIDIDIDGHDVPKDWPDWDQDPRMTMTMIGD